Protein AF-A0A7S4IX16-F1 (afdb_monomer_lite)

Sequence (105 aa):
GPFAGSQRVLAFVRPRLVSAAPKTMPKQKLVGYAGAPHLAVGESATLSITAHASDLAVSNDAGHRTVLPGEYTVAFSDGAHEVTIGLRVTGEATVVEASPFKSSK

pLDDT: mean 91.66, std 8.23, range [48.5, 98.19]

InterPro domains:
  IPR013783 Immunoglobulin-like fold [G3DSA:2.60.40.10] (1-94)
  IPR026891 Fibronectin type III-like domain [PF14310] (23-75)
  IPR026891 Fibronectin type III-like domain [SM01217] (7-80)

Radius of gyration: 17.56 Å; chains: 1; bounding box: 54×22×44 Å

Organism: NCBI:txid72548

Foldseek 3Di:
DQAKAKFKKWKKKAADFWPPADPPHDRIFTQDMDMDGTAGVVRDDDTDDDGDQLSQFDQDPQRFTKRTFHKMKIWIDRPPDIDIDIDGGDDHIDGPGHHPDDPDD

Secondary structure (DSSP, 8-state):
--S-EEEEEEEEEEEEEETT--TT--S-EEEEEEEEEEE-TT----------GGGS-EE-TTS-EEEPPEEEEEEEE-SS-EEEEEEEE-SS-EEEE--SS----

Structure (mmCIF, N/CA/C/O backbone):
data_AF-A0A7S4IX16-F1
#
_entry.id   AF-A0A7S4IX16-F1
#
loop_
_atom_site.group_PDB
_atom_site.id
_atom_site.type_symbol
_atom_site.label_atom_id
_atom_site.label_alt_id
_atom_site.label_comp_id
_atom_site.label_asym_id
_atom_site.label_entity_id
_atom_site.label_seq_id
_atom_site.pdbx_PDB_ins_code
_atom_site.Cartn_x
_atom_site.Cartn_y
_atom_site.Cartn_z
_atom_site.occupancy
_atom_site.B_iso_or_equiv
_atom_site.auth_seq_id
_atom_site.auth_comp_id
_atom_site.auth_asym_id
_atom_site.auth_atom_id
_atom_site.pdbx_PDB_model_num
ATOM 1 N N . GLY A 1 1 ? -18.496 -1.261 18.655 1.00 71.62 1 GLY A N 1
ATOM 2 C CA . GLY A 1 1 ? -18.686 -2.318 19.674 1.00 71.62 1 GLY A CA 1
ATOM 3 C C . GLY A 1 1 ? -19.286 -1.719 20.936 1.00 71.62 1 GLY A C 1
ATOM 4 O O . GLY A 1 1 ? -19.526 -0.518 20.933 1.00 71.62 1 GLY A O 1
ATOM 5 N N . PRO A 1 2 ? -19.525 -2.509 21.997 1.00 88.50 2 PRO A N 1
ATOM 6 C CA . PRO A 1 2 ? -20.140 -2.020 23.238 1.00 88.50 2 PRO A CA 1
ATOM 7 C C . PRO A 1 2 ? -19.186 -1.210 24.134 1.00 88.50 2 PRO A C 1
ATOM 9 O O . PRO A 1 2 ? -19.608 -0.711 25.171 1.00 88.50 2 PRO A O 1
ATOM 12 N N . PHE A 1 3 ? -17.914 -1.073 23.750 1.00 91.50 3 PHE A N 1
ATOM 13 C CA . PHE A 1 3 ? -16.899 -0.351 24.513 1.00 91.50 3 PHE A CA 1
ATOM 14 C C . PHE A 1 3 ? -16.273 0.759 23.677 1.00 91.50 3 PHE A C 1
ATOM 16 O O . PHE A 1 3 ? -16.096 0.601 22.465 1.00 91.50 3 PHE A O 1
ATOM 23 N N . ALA A 1 4 ? -15.923 1.856 24.347 1.00 93.00 4 ALA A N 1
ATOM 24 C CA . ALA A 1 4 ? -15.049 2.871 23.784 1.00 93.00 4 ALA A CA 1
ATOM 25 C C . ALA A 1 4 ? -13.625 2.315 23.643 1.00 93.00 4 ALA A C 1
ATOM 27 O O . ALA A 1 4 ? -13.206 1.455 24.422 1.00 93.00 4 ALA A O 1
ATOM 28 N N . GLY A 1 5 ? -12.873 2.805 22.663 1.00 94.00 5 GLY A N 1
ATOM 29 C CA . GLY A 1 5 ? -11.523 2.309 22.423 1.00 94.00 5 GLY A CA 1
ATOM 30 C C . GLY A 1 5 ? -10.761 3.091 21.369 1.00 94.00 5 GLY A C 1
ATOM 31 O O . GLY A 1 5 ? -11.140 4.197 20.992 1.00 94.00 5 GLY A O 1
ATOM 32 N N . SER A 1 6 ? -9.670 2.493 20.905 1.00 94.06 6 SER A N 1
ATOM 33 C CA . SER A 1 6 ? -8.826 3.047 19.853 1.00 94.06 6 SER A CA 1
ATOM 34 C C . SER A 1 6 ? -8.895 2.160 18.617 1.00 94.06 6 SER A C 1
ATOM 36 O O . SER A 1 6 ? -8.889 0.936 18.738 1.00 94.06 6 SER A O 1
ATOM 38 N N . GLN A 1 7 ? -8.881 2.767 17.432 1.00 94.38 7 GLN A N 1
ATOM 39 C CA . GLN A 1 7 ? -8.788 2.046 16.164 1.00 94.38 7 GLN A CA 1
ATOM 40 C C . GLN A 1 7 ? -7.512 2.436 15.425 1.00 94.38 7 GLN A C 1
ATOM 42 O O . GLN A 1 7 ? -7.162 3.614 15.358 1.00 94.38 7 GLN A O 1
ATOM 47 N N . ARG A 1 8 ? -6.832 1.451 14.835 1.00 96.88 8 ARG A N 1
ATOM 48 C CA . ARG A 1 8 ? -5.739 1.662 13.877 1.00 96.88 8 ARG A CA 1
ATOM 49 C C . ARG A 1 8 ? -6.096 1.019 12.547 1.00 96.88 8 ARG A C 1
ATOM 51 O O . ARG A 1 8 ? -6.697 -0.050 12.529 1.00 96.88 8 ARG A O 1
ATOM 58 N N . VAL A 1 9 ? -5.723 1.677 11.459 1.00 97.69 9 VAL A N 1
ATOM 59 C CA . VAL A 1 9 ? -5.919 1.201 10.090 1.00 97.69 9 VAL A CA 1
ATOM 60 C C . VAL A 1 9 ? -4.595 1.307 9.349 1.00 97.69 9 VAL A C 1
ATOM 62 O O . VAL A 1 9 ? -3.936 2.346 9.384 1.00 97.69 9 VAL A O 1
ATOM 65 N N . LEU A 1 10 ? -4.212 0.222 8.686 1.00 98.19 10 LEU A N 1
ATOM 66 C CA . LEU A 1 10 ? -3.037 0.125 7.827 1.00 98.19 10 LEU A CA 1
ATOM 67 C C . LEU A 1 10 ? -3.476 0.191 6.364 1.00 98.19 10 LEU A C 1
ATOM 69 O O . LEU A 1 10 ? -4.444 -0.466 5.988 1.00 98.19 10 LEU A O 1
ATOM 73 N N . ALA A 1 11 ? -2.752 0.942 5.538 1.00 98.00 11 ALA A N 1
ATOM 74 C CA . ALA A 1 11 ? -2.966 0.991 4.097 1.00 98.00 11 ALA A CA 1
ATOM 75 C C . ALA A 1 11 ? -1.852 0.239 3.366 1.00 98.00 11 ALA A C 1
ATOM 77 O O . ALA A 1 11 ? -0.668 0.542 3.535 1.00 98.00 11 ALA A O 1
ATOM 78 N N . PHE A 1 12 ? -2.229 -0.705 2.512 1.00 97.69 12 PHE A N 1
ATOM 79 C CA . PHE A 1 12 ? -1.318 -1.477 1.678 1.00 97.69 12 PHE A CA 1
ATOM 80 C C . PHE A 1 12 ? -1.599 -1.241 0.200 1.00 97.69 12 PHE A C 1
ATOM 82 O O . PHE A 1 12 ? -2.752 -1.180 -0.208 1.00 97.69 12 PHE A O 1
ATOM 89 N N . VAL A 1 13 ? -0.553 -1.207 -0.618 1.00 96.69 13 VAL A N 1
ATOM 90 C CA . VAL A 1 13 ? -0.655 -1.316 -2.076 1.00 96.69 13 VAL A CA 1
ATOM 91 C C . VAL A 1 13 ? -0.281 -2.729 -2.496 1.00 96.69 13 VAL A C 1
ATOM 93 O O . VAL A 1 13 ? 0.732 -3.268 -2.048 1.00 96.69 13 VAL A O 1
ATOM 96 N N . ARG A 1 14 ? -1.081 -3.318 -3.385 1.00 95.69 14 ARG A N 1
ATOM 97 C CA . ARG A 1 14 ? -0.893 -4.665 -3.934 1.00 95.69 14 ARG A CA 1
ATOM 98 C C . ARG A 1 14 ? -0.894 -4.610 -5.459 1.00 95.69 14 ARG A C 1
ATOM 100 O O . ARG A 1 14 ? -1.896 -4.171 -6.022 1.00 95.69 14 ARG A O 1
ATOM 107 N N . PRO A 1 15 ? 0.173 -5.038 -6.146 1.00 94.69 15 PRO A N 1
ATOM 108 C CA . PRO A 1 15 ? 0.133 -5.166 -7.597 1.00 94.69 15 PRO A CA 1
ATOM 109 C C . PRO A 1 15 ? -0.836 -6.281 -8.012 1.00 94.69 15 PRO A C 1
ATOM 111 O O . PRO A 1 15 ? -0.911 -7.323 -7.359 1.00 94.69 15 PRO A O 1
ATOM 114 N N . ARG A 1 16 ? -1.588 -6.062 -9.094 1.00 93.94 16 ARG A N 1
ATOM 115 C CA . ARG A 1 16 ? -2.503 -7.053 -9.684 1.00 93.94 16 ARG A CA 1
ATOM 116 C C . ARG A 1 16 ? -2.045 -7.442 -11.079 1.00 93.94 16 ARG A C 1
ATOM 118 O O . ARG A 1 16 ? -1.695 -8.594 -11.305 1.00 93.94 16 ARG A O 1
ATOM 125 N N . LEU A 1 17 ? -2.014 -6.467 -11.982 1.00 90.88 17 LEU A N 1
ATOM 126 C CA . LEU A 1 17 ? -1.612 -6.631 -13.375 1.00 90.88 17 LEU A CA 1
ATOM 127 C C . LEU A 1 17 ? -0.671 -5.484 -13.726 1.00 90.88 17 LEU A C 1
ATOM 129 O O . LEU A 1 17 ? -1.109 -4.407 -14.122 1.00 90.88 17 LEU A O 1
ATOM 133 N N . VAL A 1 18 ? 0.624 -5.695 -13.509 1.00 88.69 18 VAL A N 1
ATOM 134 C CA . VAL A 1 18 ? 1.652 -4.667 -13.698 1.00 88.69 18 VAL 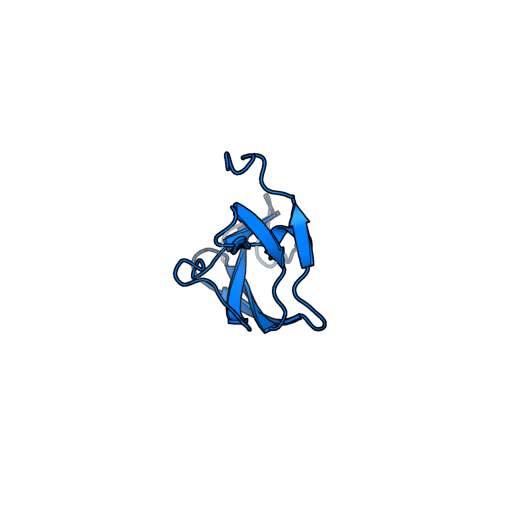A CA 1
ATOM 135 C C . VAL A 1 18 ? 2.567 -5.076 -14.841 1.00 88.69 18 VAL A C 1
ATOM 137 O O . VAL A 1 18 ? 3.129 -6.174 -14.839 1.00 88.69 18 VAL A O 1
ATOM 140 N N . SER A 1 19 ? 2.703 -4.196 -15.831 1.00 81.12 19 SER A N 1
ATOM 141 C CA . SER A 1 19 ? 3.551 -4.442 -16.996 1.00 81.12 19 SER A CA 1
ATOM 142 C C . SER A 1 19 ? 5.018 -4.495 -16.581 1.00 81.12 19 SER A C 1
ATOM 144 O O . SER A 1 19 ? 5.474 -3.658 -15.804 1.00 81.12 19 SER A O 1
ATOM 146 N N . ALA A 1 20 ? 5.759 -5.471 -17.112 1.00 83.19 20 ALA A N 1
ATOM 147 C CA . ALA A 1 20 ? 7.176 -5.676 -16.799 1.00 83.19 20 ALA A CA 1
ATOM 148 C C . ALA A 1 20 ? 7.469 -5.810 -15.286 1.00 83.19 20 ALA A C 1
ATOM 150 O O . ALA A 1 20 ? 8.517 -5.376 -14.808 1.00 83.19 20 ALA A O 1
ATOM 151 N N . ALA A 1 21 ? 6.540 -6.407 -14.526 1.00 82.81 21 ALA A N 1
ATOM 152 C CA . ALA A 1 21 ? 6.739 -6.674 -13.107 1.00 82.81 21 ALA A CA 1
ATOM 153 C C . ALA A 1 21 ? 8.016 -7.513 -12.874 1.00 82.81 21 ALA A C 1
ATOM 155 O O . ALA A 1 21 ? 8.170 -8.572 -13.494 1.00 82.81 21 ALA A O 1
ATOM 156 N N . PRO A 1 22 ? 8.925 -7.085 -11.977 1.00 84.31 22 PRO A N 1
ATOM 157 C CA . PRO A 1 22 ? 10.114 -7.863 -11.654 1.00 84.31 22 PRO A CA 1
ATOM 158 C C . PRO A 1 22 ? 9.722 -9.177 -10.968 1.00 84.31 22 PRO A C 1
ATOM 160 O O . PRO A 1 22 ? 8.728 -9.246 -10.242 1.00 84.31 22 PRO A O 1
ATOM 163 N N . LYS A 1 23 ? 10.538 -10.226 -11.135 1.00 82.25 23 LYS A N 1
ATOM 164 C CA . LYS A 1 23 ? 10.282 -11.550 -10.524 1.00 82.25 23 LYS A CA 1
ATOM 165 C C . LYS A 1 23 ? 10.131 -11.494 -9.000 1.00 82.25 23 LYS A C 1
ATOM 167 O O . LYS A 1 23 ? 9.461 -12.337 -8.415 1.00 82.25 23 LYS A O 1
ATOM 172 N N . THR A 1 24 ? 10.762 -10.514 -8.362 1.00 83.50 24 THR A N 1
ATOM 173 C CA . THR A 1 24 ? 10.789 -10.312 -6.909 1.00 83.50 24 THR A CA 1
ATOM 174 C C . THR A 1 24 ? 9.777 -9.267 -6.430 1.00 83.50 24 THR A C 1
ATOM 176 O O . THR A 1 24 ? 9.904 -8.758 -5.316 1.00 83.50 24 THR A O 1
ATOM 179 N N . MET A 1 25 ? 8.769 -8.923 -7.243 1.00 87.25 25 MET A N 1
ATOM 180 C CA . MET A 1 25 ? 7.785 -7.907 -6.875 1.00 87.25 25 MET A CA 1
ATOM 181 C C . MET A 1 25 ? 7.043 -8.292 -5.579 1.00 87.25 25 MET A C 1
ATOM 183 O O . MET A 1 25 ? 6.517 -9.405 -5.473 1.00 87.25 25 MET A O 1
ATOM 187 N N . PRO A 1 26 ? 6.969 -7.392 -4.580 1.00 90.25 26 PRO A N 1
ATOM 188 C CA . PRO A 1 26 ? 6.284 -7.695 -3.333 1.00 90.25 26 PRO A CA 1
ATOM 189 C C . PRO A 1 26 ? 4.781 -7.876 -3.569 1.00 90.25 26 PRO A C 1
ATOM 191 O O . PRO A 1 26 ? 4.150 -7.089 -4.272 1.00 90.25 26 PRO A O 1
ATOM 194 N N . LYS A 1 27 ? 4.189 -8.883 -2.913 1.00 93.31 27 LYS A N 1
ATOM 195 C CA . LYS A 1 27 ? 2.733 -9.128 -2.946 1.00 93.31 27 LYS A CA 1
ATOM 196 C C . LYS A 1 27 ? 1.930 -7.953 -2.388 1.00 93.31 27 LYS A C 1
ATOM 198 O O . LYS A 1 27 ? 0.808 -7.706 -2.817 1.00 93.31 27 LYS A O 1
ATOM 203 N N . GLN A 1 28 ? 2.496 -7.263 -1.402 1.00 95.56 28 GLN A N 1
ATOM 204 C CA . GLN A 1 28 ? 1.933 -6.052 -0.826 1.00 95.56 28 GLN A CA 1
ATOM 205 C C . GLN A 1 28 ? 3.028 -5.188 -0.208 1.00 95.56 28 GLN A C 1
ATOM 207 O O . GLN A 1 28 ? 4.055 -5.705 0.234 1.00 95.56 28 GLN A O 1
ATOM 212 N N . LYS A 1 29 ? 2.780 -3.884 -0.134 1.00 95.31 29 LYS A N 1
ATOM 213 C CA . LYS A 1 29 ? 3.655 -2.906 0.511 1.00 95.31 29 LYS A CA 1
ATOM 214 C C . LYS A 1 29 ? 2.823 -1.984 1.390 1.00 95.31 29 LYS A C 1
ATOM 216 O O . LYS A 1 29 ? 1.805 -1.477 0.932 1.00 95.31 29 LYS A O 1
ATOM 221 N N . LEU A 1 30 ? 3.245 -1.782 2.636 1.00 96.38 30 LEU A N 1
ATOM 222 C CA . LEU A 1 30 ? 2.635 -0.796 3.527 1.00 96.38 30 LEU A CA 1
ATOM 223 C C . LEU A 1 30 ? 2.959 0.608 3.000 1.00 96.38 30 LEU A C 1
ATOM 225 O O . LEU A 1 30 ? 4.129 0.912 2.774 1.00 96.38 30 LEU A O 1
ATOM 229 N N . VAL A 1 31 ? 1.934 1.433 2.799 1.00 96.19 31 VAL A N 1
ATOM 230 C CA . VAL A 1 31 ? 2.075 2.813 2.300 1.00 96.19 31 VAL A CA 1
ATOM 231 C C . VAL A 1 31 ? 1.682 3.862 3.335 1.00 96.19 31 VAL A C 1
ATOM 233 O O . VAL A 1 31 ? 2.025 5.026 3.191 1.00 96.19 31 VAL A O 1
ATOM 236 N N . GLY A 1 32 ? 1.003 3.460 4.408 1.00 96.50 32 GLY A N 1
ATOM 237 C CA . GLY A 1 32 ? 0.681 4.367 5.500 1.00 96.50 32 GLY A CA 1
ATOM 238 C C . GLY A 1 32 ? -0.175 3.719 6.574 1.00 96.50 32 GLY A C 1
ATOM 239 O O . GLY A 1 32 ? -0.593 2.565 6.460 1.00 96.50 32 GLY A O 1
ATOM 240 N N . TYR A 1 33 ? -0.436 4.480 7.628 1.00 97.00 33 TYR A N 1
ATOM 241 C CA . TYR A 1 33 ? -1.357 4.107 8.689 1.00 97.00 33 TYR A CA 1
ATOM 242 C C . TYR A 1 33 ? -1.998 5.355 9.289 1.00 97.00 33 TYR A C 1
ATOM 244 O O . TYR A 1 33 ? -1.413 6.436 9.286 1.00 97.00 33 TYR A O 1
ATOM 252 N N . ALA A 1 34 ? -3.196 5.189 9.829 1.00 97.50 34 ALA A N 1
ATOM 253 C CA . ALA A 1 34 ? -3.897 6.212 10.587 1.00 97.50 34 ALA A CA 1
ATOM 254 C C . ALA A 1 34 ? -4.644 5.557 11.749 1.00 97.50 34 ALA A C 1
ATOM 256 O O . ALA A 1 34 ? -4.836 4.339 11.782 1.00 97.50 34 ALA A O 1
ATOM 257 N N . GLY A 1 35 ? -5.067 6.352 12.723 1.00 96.44 35 GLY A N 1
ATOM 258 C CA . GLY A 1 35 ? -5.855 5.835 13.827 1.00 96.44 35 GLY A CA 1
ATOM 259 C C . GLY A 1 35 ? -6.659 6.907 14.532 1.00 96.44 35 GLY A C 1
ATOM 260 O O . GLY A 1 35 ? -6.339 8.090 14.460 1.00 96.44 35 GLY A O 1
ATOM 261 N N . ALA A 1 36 ? -7.691 6.455 15.230 1.00 96.44 36 ALA A N 1
ATOM 262 C CA . ALA A 1 36 ? -8.507 7.260 16.120 1.00 96.44 36 ALA A CA 1
ATOM 263 C C . ALA A 1 36 ? -8.243 6.767 17.553 1.00 96.44 36 ALA A C 1
ATOM 265 O O . ALA A 1 36 ? -8.623 5.638 17.878 1.00 96.44 36 ALA A O 1
ATOM 266 N N . PRO A 1 37 ? -7.534 7.541 18.396 1.00 93.31 37 PRO A N 1
ATOM 267 C CA . PRO A 1 37 ? -7.140 7.093 19.733 1.00 93.31 37 PRO A CA 1
ATOM 268 C C . PRO A 1 37 ? -8.327 6.983 20.696 1.00 93.31 37 PRO A C 1
ATOM 270 O O . PRO A 1 37 ? -8.275 6.179 21.626 1.00 93.31 37 PRO A O 1
ATOM 273 N N . HIS A 1 38 ? -9.393 7.745 20.453 1.00 93.25 38 HIS A N 1
ATOM 274 C CA . HIS A 1 38 ? -10.601 7.759 21.263 1.00 93.25 38 HIS A CA 1
ATOM 275 C C . HIS A 1 38 ? -11.815 7.713 20.339 1.00 93.25 38 HIS A C 1
ATOM 277 O O . HIS A 1 38 ? -12.072 8.662 19.609 1.00 93.25 38 HIS A O 1
ATOM 283 N N . LEU A 1 39 ? -12.513 6.584 20.356 1.00 95.00 39 LEU A N 1
ATOM 284 C CA . LEU A 1 39 ? -13.797 6.365 19.707 1.00 95.00 39 LEU A CA 1
ATOM 285 C C . LEU A 1 39 ? -14.783 5.925 20.781 1.00 95.00 39 LEU A C 1
ATOM 287 O O . LEU A 1 39 ? -14.615 4.857 21.378 1.00 95.00 39 LEU A O 1
ATOM 291 N N . ALA A 1 40 ? -15.792 6.746 21.042 1.00 95.81 40 ALA A N 1
ATOM 292 C CA . ALA A 1 40 ? -16.909 6.390 21.898 1.00 95.81 40 ALA A CA 1
ATOM 293 C C . ALA A 1 40 ? -17.820 5.348 21.226 1.00 95.81 40 ALA A C 1
ATOM 295 O O . ALA A 1 40 ? -17.753 5.074 20.024 1.00 95.81 40 ALA A O 1
ATOM 296 N N . VAL A 1 41 ? -18.705 4.741 22.018 1.00 95.00 41 VAL A N 1
ATOM 297 C CA . VAL A 1 41 ? -19.684 3.777 21.505 1.00 95.00 41 VAL A CA 1
ATOM 298 C C . VAL A 1 41 ? -20.634 4.479 20.533 1.00 95.00 41 VAL A C 1
ATOM 300 O O . VAL A 1 41 ? -21.316 5.428 20.904 1.00 95.00 41 VAL A O 1
ATOM 303 N N . GLY A 1 42 ? -20.679 3.994 19.291 1.00 94.56 42 GLY A N 1
ATOM 304 C CA . GLY A 1 42 ? -21.499 4.571 18.221 1.00 94.56 42 GLY A CA 1
ATOM 305 C C . GLY A 1 42 ? -20.863 5.769 17.510 1.00 94.56 42 GLY A C 1
ATOM 306 O O . GLY A 1 42 ? -21.425 6.250 16.528 1.00 94.56 42 GLY A O 1
ATOM 307 N N . GLU A 1 43 ? -19.693 6.230 17.955 1.00 95.19 43 GLU A N 1
ATOM 308 C CA . GLU A 1 43 ? -18.956 7.294 17.280 1.00 95.19 43 GLU A CA 1
ATOM 309 C C . GLU A 1 43 ? -18.341 6.794 15.967 1.00 95.19 43 GLU A C 1
ATOM 311 O O . GLU A 1 43 ? -17.961 5.629 15.828 1.00 95.19 43 GLU A O 1
ATOM 316 N N . SER A 1 44 ? -18.238 7.696 14.994 1.00 94.06 44 SER A N 1
ATOM 317 C CA . SER A 1 44 ? -17.542 7.466 13.732 1.00 94.06 44 SER A CA 1
ATOM 318 C C . SER A 1 44 ? -16.436 8.498 13.564 1.00 94.06 44 SER A C 1
ATOM 320 O O . SER A 1 44 ? -16.639 9.678 13.836 1.00 94.06 44 SER A O 1
ATOM 322 N N . ALA A 1 45 ? -15.285 8.060 13.062 1.00 94.50 45 ALA A N 1
ATOM 323 C CA . ALA A 1 45 ? -14.169 8.931 12.718 1.00 94.50 45 ALA A CA 1
ATOM 324 C C . ALA A 1 45 ? -13.801 8.754 11.244 1.00 94.50 45 ALA A C 1
ATOM 326 O O . ALA A 1 45 ? -13.870 7.651 10.702 1.00 94.50 45 ALA A O 1
ATOM 327 N N . THR A 1 46 ? -13.376 9.842 10.604 1.00 95.75 46 THR A N 1
ATOM 328 C CA . THR A 1 46 ? -12.784 9.793 9.262 1.00 95.75 46 THR A CA 1
ATOM 329 C C . THR A 1 46 ? -11.271 9.741 9.393 1.00 95.75 46 THR A C 1
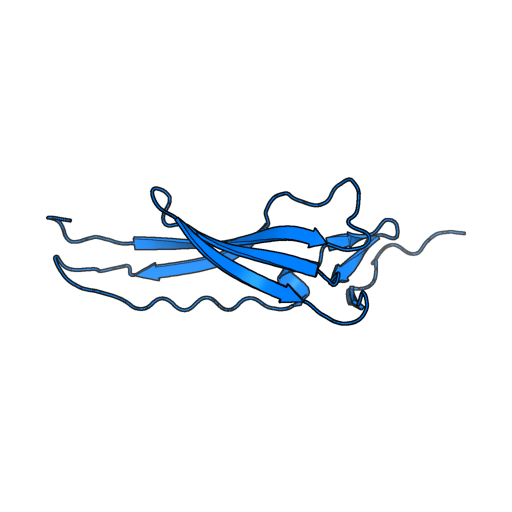ATOM 331 O O . THR A 1 46 ? -10.676 10.577 10.071 1.00 95.75 46 THR A O 1
ATOM 334 N N . LEU A 1 47 ? -10.649 8.766 8.735 1.00 95.56 47 LEU A N 1
ATOM 335 C CA . LEU A 1 47 ? -9.198 8.636 8.666 1.00 95.56 47 LEU A CA 1
ATOM 336 C C . LEU A 1 47 ? -8.729 8.958 7.249 1.00 95.56 47 LEU A C 1
ATOM 338 O O . LEU A 1 47 ? -9.272 8.429 6.281 1.00 95.56 47 LEU A O 1
ATOM 342 N N . SER A 1 48 ? -7.691 9.782 7.145 1.00 95.38 48 SER A N 1
ATOM 343 C CA . SER A 1 48 ? -7.052 10.129 5.875 1.00 95.38 48 SER A CA 1
ATOM 344 C C . SER A 1 48 ? -5.648 9.544 5.837 1.00 95.38 48 SER A C 1
ATOM 346 O O . SER A 1 48 ? -4.853 9.771 6.747 1.00 95.38 48 SER A O 1
ATOM 348 N N . ILE A 1 49 ? -5.340 8.797 4.777 1.00 95.19 49 ILE A N 1
ATOM 349 C CA . ILE A 1 49 ? -4.004 8.261 4.512 1.00 95.19 49 ILE A CA 1
ATOM 350 C C . ILE A 1 49 ? -3.591 8.729 3.120 1.00 95.19 49 ILE A C 1
ATOM 352 O O . ILE A 1 49 ? -4.299 8.483 2.144 1.00 95.19 49 ILE A O 1
ATOM 356 N N . THR A 1 50 ? -2.443 9.392 3.036 1.00 93.50 50 THR A N 1
ATOM 357 C CA . THR A 1 50 ? -1.863 9.855 1.773 1.00 93.50 50 THR A CA 1
ATOM 358 C C . THR A 1 50 ? -0.835 8.840 1.295 1.00 93.50 50 THR A C 1
ATOM 360 O O . THR A 1 50 ? 0.079 8.505 2.040 1.00 93.50 50 THR A O 1
ATOM 363 N N . ALA A 1 51 ? -0.977 8.372 0.055 1.00 89.81 51 ALA A N 1
ATOM 364 C CA . ALA A 1 51 ? 0.028 7.559 -0.623 1.00 89.81 51 ALA A CA 1
ATOM 365 C C . ALA A 1 51 ? 0.679 8.383 -1.740 1.00 89.81 51 ALA A C 1
ATOM 367 O O . ALA A 1 51 ? -0.013 8.983 -2.566 1.00 89.81 51 ALA A O 1
ATOM 368 N N . HIS A 1 52 ? 2.006 8.404 -1.776 1.00 90.69 52 HIS A N 1
ATOM 369 C CA . HIS A 1 52 ? 2.786 9.059 -2.815 1.00 90.69 52 HIS A CA 1
ATOM 370 C C . HIS A 1 52 ? 3.091 8.086 -3.958 1.00 90.69 52 HIS A C 1
ATOM 372 O O . HIS A 1 52 ? 3.170 6.874 -3.774 1.00 90.69 52 HIS A O 1
ATOM 378 N N . ALA A 1 53 ? 3.333 8.606 -5.164 1.00 86.56 53 ALA A N 1
ATOM 379 C CA . ALA A 1 53 ? 3.714 7.765 -6.304 1.00 86.56 53 ALA A CA 1
ATOM 380 C C . ALA A 1 53 ? 4.983 6.933 -6.020 1.00 86.56 53 ALA A C 1
ATOM 382 O O . ALA A 1 53 ? 5.079 5.778 -6.431 1.00 86.56 53 ALA A O 1
ATOM 383 N N . SER A 1 54 ? 5.929 7.475 -5.246 1.00 91.12 54 SER A N 1
ATOM 384 C CA . SER A 1 54 ? 7.133 6.769 -4.785 1.00 91.12 54 SER A CA 1
ATOM 385 C C . SER A 1 54 ? 6.832 5.555 -3.894 1.00 91.12 54 SER A C 1
ATOM 387 O O . SER A 1 54 ? 7.659 4.640 -3.798 1.00 91.12 54 SER A O 1
ATOM 389 N N . ASP A 1 55 ? 5.648 5.484 -3.286 1.00 91.50 55 ASP A N 1
ATOM 390 C CA . ASP A 1 55 ? 5.213 4.323 -2.513 1.00 91.50 55 ASP A CA 1
ATOM 391 C C . ASP A 1 55 ? 4.862 3.145 -3.422 1.00 91.50 55 ASP A C 1
ATOM 393 O O . ASP A 1 55 ? 5.062 1.997 -3.027 1.00 91.50 55 ASP A O 1
ATOM 397 N N . LEU A 1 56 ? 4.480 3.403 -4.675 1.00 92.06 56 LEU A N 1
ATOM 398 C CA . LEU A 1 56 ? 4.263 2.377 -5.702 1.00 92.06 56 LEU A CA 1
ATOM 399 C C . LEU A 1 56 ? 5.574 1.854 -6.303 1.00 92.06 56 LEU A C 1
ATOM 401 O O . LEU A 1 56 ? 5.580 0.815 -6.964 1.00 92.06 56 LEU A O 1
ATOM 405 N N . ALA A 1 57 ? 6.683 2.568 -6.091 1.00 93.19 57 ALA A N 1
ATOM 406 C CA . ALA A 1 57 ? 7.939 2.253 -6.745 1.00 93.19 57 ALA A CA 1
ATOM 407 C C . ALA A 1 57 ? 8.567 0.961 -6.209 1.00 93.19 57 ALA A C 1
ATOM 409 O O . ALA A 1 57 ? 8.715 0.780 -4.989 1.00 93.19 57 ALA A O 1
ATOM 410 N N . VAL A 1 58 ? 9.000 0.120 -7.146 1.00 92.38 58 VAL A N 1
ATOM 411 C CA . VAL A 1 58 ? 9.714 -1.142 -6.929 1.00 92.38 58 VAL A CA 1
ATOM 412 C C . VAL A 1 58 ? 11.125 -1.057 -7.499 1.00 92.38 58 VAL A C 1
ATOM 414 O O . VAL A 1 58 ? 11.379 -0.288 -8.426 1.00 92.38 58 VAL A O 1
ATOM 417 N N . SER A 1 59 ? 12.051 -1.828 -6.938 1.00 91.44 59 SER A N 1
ATOM 418 C CA . SER A 1 59 ? 13.412 -1.903 -7.468 1.00 91.44 59 SER A CA 1
ATOM 419 C C . SER A 1 59 ? 13.436 -2.726 -8.755 1.00 91.44 59 SER A C 1
ATOM 421 O O . SER A 1 59 ? 12.860 -3.814 -8.797 1.00 91.44 59 SER A O 1
ATOM 423 N N . ASN A 1 60 ? 14.092 -2.211 -9.793 1.00 89.19 60 ASN A N 1
ATOM 424 C CA . ASN A 1 60 ? 14.385 -2.967 -11.011 1.00 89.19 60 ASN A CA 1
ATOM 425 C C . ASN A 1 60 ? 15.753 -3.672 -10.922 1.00 89.19 60 ASN A C 1
ATOM 427 O O . ASN A 1 60 ? 16.473 -3.520 -9.934 1.00 89.19 60 ASN A O 1
ATOM 431 N N . ASP A 1 61 ? 16.124 -4.414 -11.967 1.00 87.06 61 ASP A N 1
ATOM 432 C CA . ASP A 1 61 ? 17.366 -5.206 -12.004 1.00 87.06 61 ASP A CA 1
ATOM 433 C C . ASP A 1 61 ? 18.646 -4.352 -11.928 1.00 87.06 61 ASP A C 1
ATOM 435 O O . ASP A 1 61 ? 19.686 -4.827 -11.481 1.00 87.06 61 ASP A O 1
ATOM 439 N N . ALA A 1 62 ? 18.571 -3.075 -12.312 1.00 88.75 62 ALA A N 1
ATOM 440 C CA . ALA A 1 62 ? 19.668 -2.114 -12.181 1.00 88.75 62 ALA A CA 1
ATOM 441 C C . ALA A 1 62 ? 19.683 -1.395 -10.813 1.00 88.75 62 ALA A C 1
ATOM 443 O O . ALA A 1 62 ? 20.521 -0.526 -10.565 1.00 88.75 62 ALA A O 1
ATOM 444 N N . GLY A 1 63 ? 18.759 -1.738 -9.910 1.00 89.19 63 GLY A N 1
ATOM 445 C CA . GLY A 1 63 ? 18.642 -1.148 -8.577 1.00 89.19 63 GLY A CA 1
ATOM 446 C C . GLY A 1 63 ? 17.945 0.215 -8.537 1.00 89.19 63 GLY A C 1
ATOM 447 O O . GLY A 1 63 ? 17.916 0.843 -7.482 1.00 89.19 63 GLY A O 1
ATOM 448 N N . HIS A 1 64 ? 17.368 0.689 -9.646 1.00 91.75 64 HIS A N 1
ATOM 449 C CA . HIS A 1 64 ? 16.564 1.915 -9.654 1.00 91.75 64 HIS A CA 1
ATOM 450 C C . HIS A 1 64 ? 15.193 1.665 -9.036 1.00 91.75 64 HIS A C 1
ATOM 452 O O . HIS A 1 64 ? 14.580 0.622 -9.282 1.00 91.75 64 HIS A O 1
ATOM 458 N N . ARG A 1 65 ? 14.646 2.659 -8.331 1.00 92.75 65 ARG A N 1
ATOM 459 C CA . ARG A 1 65 ? 13.241 2.623 -7.920 1.00 92.75 65 ARG A CA 1
ATOM 460 C C . ARG A 1 65 ? 12.372 3.159 -9.043 1.00 92.75 65 ARG A C 1
ATOM 462 O O . ARG A 1 65 ? 12.490 4.317 -9.437 1.00 92.75 65 ARG A O 1
ATOM 469 N N . THR A 1 66 ? 11.488 2.306 -9.537 1.00 93.94 66 THR A N 1
ATOM 470 C CA . THR A 1 66 ? 10.664 2.563 -10.716 1.00 93.94 66 THR A CA 1
ATOM 471 C C . THR A 1 66 ? 9.192 2.375 -10.375 1.00 93.94 66 THR A C 1
ATOM 473 O O . THR A 1 66 ? 8.818 1.374 -9.763 1.00 93.94 66 THR A O 1
ATOM 476 N N . VAL A 1 67 ? 8.351 3.326 -10.772 1.00 94.31 67 VAL A N 1
ATOM 477 C CA . VAL A 1 67 ? 6.893 3.172 -10.783 1.00 94.31 67 VAL A CA 1
ATOM 478 C C . VAL A 1 67 ? 6.500 2.554 -12.114 1.00 94.31 67 VAL A C 1
ATOM 480 O O . VAL A 1 67 ? 6.880 3.058 -13.169 1.00 94.31 67 VAL A O 1
ATOM 483 N N . LEU A 1 68 ? 5.757 1.455 -12.059 1.00 95.06 68 LEU A N 1
ATOM 484 C CA . LEU A 1 68 ? 5.323 0.720 -13.239 1.00 95.06 68 LEU A CA 1
ATOM 485 C C . LEU A 1 68 ? 3.849 1.038 -13.539 1.00 95.06 68 LEU A C 1
ATOM 487 O O . LEU A 1 68 ? 3.046 1.146 -12.610 1.00 95.06 68 LEU A O 1
ATOM 491 N N . PRO A 1 69 ? 3.461 1.183 -14.814 1.00 95.44 69 PRO A N 1
ATOM 492 C CA . PRO A 1 69 ? 2.056 1.272 -15.181 1.00 95.44 69 PRO A CA 1
ATOM 493 C C . PRO A 1 69 ? 1.364 -0.081 -14.974 1.00 95.44 69 PRO A C 1
ATOM 495 O O . PRO A 1 69 ? 1.953 -1.149 -15.180 1.00 95.44 69 PRO A O 1
ATOM 498 N N . GLY A 1 70 ? 0.093 -0.043 -14.583 1.00 95.44 70 GLY A N 1
ATOM 499 C CA . GLY A 1 70 ? -0.687 -1.247 -14.333 1.00 95.44 70 GLY A CA 1
ATOM 500 C C . GLY A 1 70 ? -1.826 -1.064 -13.344 1.00 95.44 70 GLY A C 1
ATOM 501 O O . GLY A 1 70 ? -2.184 0.045 -12.945 1.00 95.44 70 GLY A O 1
ATOM 502 N N . GLU A 1 71 ? -2.400 -2.192 -12.955 1.00 96.38 71 GLU A N 1
ATOM 503 C CA . GLU A 1 71 ? -3.466 -2.275 -11.971 1.00 96.38 71 GLU A CA 1
ATOM 504 C C . GLU A 1 71 ? -2.916 -2.648 -10.601 1.00 96.38 71 GLU A C 1
ATOM 506 O O . GLU A 1 71 ? -2.173 -3.621 -10.429 1.00 96.38 71 GLU A O 1
ATOM 511 N N . TYR A 1 72 ? -3.355 -1.880 -9.617 1.00 96.38 72 TYR A N 1
ATOM 512 C CA . TYR A 1 72 ? -3.046 -2.029 -8.214 1.00 96.38 72 TYR A CA 1
ATOM 513 C C . TYR A 1 72 ? -4.346 -2.097 -7.413 1.00 96.38 72 TYR A C 1
ATOM 515 O O . TYR A 1 72 ? -5.400 -1.612 -7.825 1.00 96.38 72 TYR A O 1
ATOM 523 N N . THR A 1 73 ? -4.268 -2.684 -6.230 1.00 97.25 73 THR A N 1
ATOM 524 C CA . THR A 1 73 ? -5.307 -2.599 -5.210 1.00 97.25 73 THR A CA 1
ATOM 525 C C . THR A 1 73 ? -4.735 -1.859 -4.012 1.00 97.25 73 THR A C 1
ATOM 527 O O . THR A 1 73 ? -3.666 -2.229 -3.527 1.00 97.25 73 THR A O 1
ATOM 530 N N . VAL A 1 74 ? -5.442 -0.842 -3.525 1.00 97.25 74 VAL A N 1
ATOM 531 C CA . VAL A 1 74 ? -5.178 -0.265 -2.203 1.00 97.25 74 VAL A CA 1
ATOM 532 C C . VAL A 1 74 ? -6.101 -0.956 -1.209 1.00 97.25 74 VAL A C 1
ATOM 534 O O . VAL A 1 74 ? -7.307 -1.023 -1.434 1.00 97.25 74 VAL A O 1
ATOM 537 N N . ALA A 1 75 ? -5.536 -1.504 -0.141 1.00 97.75 75 ALA A N 1
ATOM 538 C CA . ALA A 1 75 ? -6.247 -2.226 0.901 1.00 97.75 75 ALA A CA 1
ATOM 539 C C . ALA A 1 75 ? -6.086 -1.504 2.240 1.00 97.75 75 ALA A C 1
ATOM 54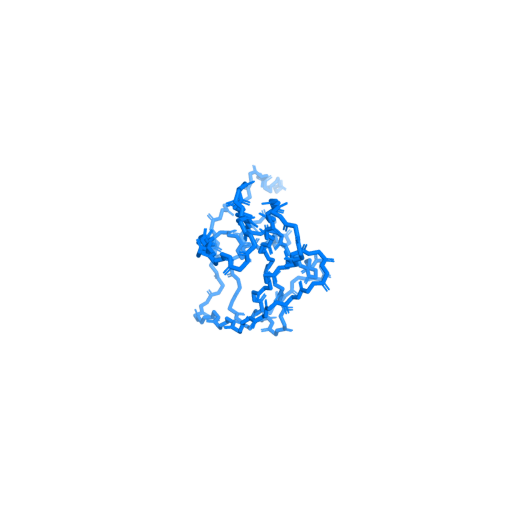1 O O . ALA A 1 75 ? -4.963 -1.290 2.691 1.00 97.75 75 ALA A O 1
ATOM 542 N N . PHE A 1 76 ? -7.201 -1.155 2.871 1.00 97.88 76 PHE A N 1
ATOM 543 C CA . PHE A 1 76 ? -7.269 -0.576 4.207 1.00 97.88 76 PHE A CA 1
ATOM 544 C C . PHE A 1 76 ? -7.702 -1.663 5.179 1.00 97.88 76 PHE A C 1
ATOM 546 O O . PHE A 1 76 ? -8.823 -2.158 5.077 1.00 97.88 76 PHE A O 1
ATOM 553 N N . SER A 1 77 ? -6.822 -2.048 6.100 1.00 97.88 77 SER A N 1
ATOM 554 C CA . SER A 1 77 ? -7.086 -3.122 7.056 1.00 97.88 77 SER A CA 1
ATOM 555 C C . SER A 1 77 ? -7.006 -2.629 8.491 1.00 97.88 77 SER A C 1
ATOM 557 O O . SER A 1 77 ? -6.071 -1.919 8.864 1.00 97.88 77 SER A O 1
ATOM 559 N N . ASP A 1 78 ? -7.976 -3.045 9.299 1.00 95.88 78 ASP A N 1
ATOM 560 C CA . ASP A 1 78 ? -8.014 -2.818 10.745 1.00 95.88 78 ASP A CA 1
ATOM 561 C C . ASP A 1 78 ? -7.461 -4.018 11.552 1.00 95.88 78 ASP A C 1
ATOM 563 O O . ASP A 1 78 ? -7.458 -3.998 12.783 1.00 95.88 78 ASP A O 1
ATOM 567 N N . GLY A 1 79 ? -6.982 -5.058 10.853 1.00 94.62 79 GLY A N 1
ATOM 568 C CA . GLY A 1 79 ? -6.510 -6.331 11.404 1.00 94.62 79 GLY A CA 1
ATOM 569 C C . GLY A 1 79 ? -7.545 -7.465 11.387 1.00 94.62 79 GLY A C 1
ATOM 570 O O . GLY A 1 79 ? -7.147 -8.628 11.371 1.00 94.62 79 GLY A O 1
ATOM 571 N N . ALA A 1 80 ? -8.842 -7.156 11.342 1.00 94.88 80 ALA A N 1
ATOM 572 C CA . ALA A 1 80 ? -9.936 -8.133 11.287 1.00 94.88 80 ALA A CA 1
ATOM 573 C C . ALA A 1 80 ? -10.740 -8.047 9.979 1.00 94.88 80 ALA A C 1
ATOM 575 O O . ALA A 1 80 ? -11.198 -9.056 9.446 1.00 94.88 80 ALA A O 1
ATOM 576 N N . HIS A 1 81 ? -10.873 -6.840 9.449 1.00 96.06 81 HIS A N 1
ATOM 577 C CA . HIS A 1 81 ? -11.601 -6.489 8.247 1.00 96.06 81 HIS A CA 1
ATOM 578 C C . HIS A 1 81 ? -10.683 -5.762 7.274 1.00 96.06 81 HIS A C 1
ATOM 580 O O . HIS A 1 81 ? -9.624 -5.222 7.622 1.00 96.06 81 HIS A O 1
ATOM 586 N N . GLU A 1 82 ? -11.117 -5.745 6.022 1.00 97.19 82 GLU A N 1
ATOM 587 C CA . GLU A 1 82 ? -10.412 -5.063 4.958 1.00 97.19 82 GLU A CA 1
ATOM 588 C C . GLU A 1 82 ? -11.395 -4.430 3.979 1.00 97.19 82 GLU A C 1
ATOM 590 O O . GLU A 1 82 ? -12.367 -5.055 3.554 1.00 97.19 82 GLU A O 1
ATOM 595 N N . VAL A 1 83 ? -11.106 -3.189 3.596 1.00 97.06 83 VAL A N 1
ATOM 596 C CA . VAL A 1 83 ? -11.772 -2.489 2.498 1.00 97.06 83 VAL A CA 1
ATOM 597 C C . VAL A 1 83 ? -10.752 -2.272 1.394 1.00 97.06 83 VAL A C 1
ATOM 599 O O . VAL A 1 83 ? -9.631 -1.838 1.656 1.00 97.06 83 VAL A O 1
ATOM 602 N N . THR A 1 84 ? -11.127 -2.567 0.151 1.00 97.62 84 THR A N 1
ATOM 603 C CA . THR A 1 84 ? -10.222 -2.440 -0.995 1.00 97.62 84 THR A CA 1
ATOM 604 C C . THR A 1 84 ? -10.765 -1.488 -2.047 1.00 97.62 84 THR A C 1
ATOM 606 O O . THR A 1 84 ? -11.972 -1.403 -2.264 1.00 97.62 84 THR A O 1
ATOM 609 N N . ILE A 1 85 ? -9.856 -0.783 -2.717 1.00 96.75 85 ILE A N 1
ATOM 610 C CA . ILE A 1 85 ? -10.146 0.051 -3.885 1.00 96.75 85 ILE A CA 1
ATOM 611 C C . ILE A 1 85 ? -9.170 -0.280 -5.017 1.00 96.75 85 ILE A C 1
ATOM 613 O O . ILE A 1 85 ? -7.999 -0.592 -4.782 1.00 96.75 85 ILE A O 1
ATOM 617 N N . GLY A 1 86 ? -9.653 -0.227 -6.257 1.00 96.44 86 GLY A N 1
ATOM 618 C CA . GLY A 1 86 ? -8.819 -0.381 -7.448 1.00 96.44 86 GLY A CA 1
ATOM 619 C C . GLY A 1 86 ? -8.101 0.921 -7.800 1.00 96.44 86 GLY A C 1
ATOM 620 O O . GLY A 1 86 ? -8.702 1.991 -7.763 1.00 96.44 86 GLY A O 1
ATOM 621 N N . LEU A 1 87 ? -6.826 0.822 -8.173 1.00 94.62 87 LEU A N 1
ATOM 622 C CA . LEU A 1 87 ? -6.007 1.931 -8.655 1.00 94.62 87 LEU A CA 1
ATOM 623 C C . LEU A 1 87 ? -5.376 1.541 -9.993 1.00 94.62 87 LEU A C 1
ATOM 625 O O . LEU A 1 87 ? -4.656 0.549 -10.074 1.00 94.62 87 LEU A O 1
ATOM 629 N N . ARG A 1 88 ? -5.609 2.339 -11.037 1.00 95.94 88 ARG A N 1
ATOM 630 C CA . ARG A 1 88 ?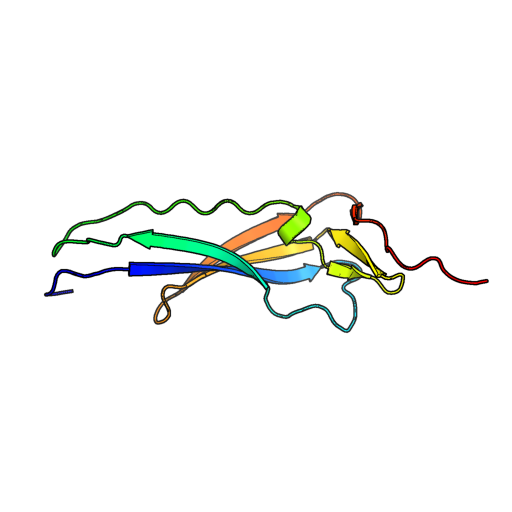 -4.962 2.165 -12.341 1.00 95.94 88 ARG A CA 1
ATOM 631 C C . ARG A 1 88 ? -3.912 3.249 -12.547 1.00 95.94 88 ARG A C 1
ATOM 633 O O . ARG A 1 88 ? -4.243 4.430 -12.559 1.00 95.94 88 ARG A O 1
ATOM 640 N N . VAL A 1 89 ? -2.665 2.835 -12.740 1.00 94.12 89 VAL A N 1
ATOM 641 C CA . VAL A 1 89 ? -1.542 3.706 -13.102 1.00 94.12 89 VAL A CA 1
ATOM 642 C C . VAL A 1 89 ? -1.317 3.593 -14.606 1.00 94.12 89 VAL A C 1
ATOM 644 O O . VAL A 1 89 ? -1.174 2.491 -15.135 1.00 94.12 89 VAL A O 1
ATOM 647 N N . THR A 1 90 ? -1.299 4.724 -15.303 1.00 94.31 90 THR A N 1
ATOM 648 C CA . THR A 1 90 ? -1.166 4.797 -16.766 1.00 94.31 90 THR A CA 1
ATOM 649 C C . THR A 1 90 ? 0.096 5.552 -17.174 1.00 94.31 90 THR A C 1
ATOM 651 O O . THR A 1 90 ? 0.610 6.349 -16.394 1.00 94.31 90 THR A O 1
ATOM 654 N N . GLY A 1 91 ? 0.550 5.350 -18.413 1.00 93.38 91 GLY A N 1
ATOM 655 C CA . GLY A 1 91 ? 1.762 5.969 -18.956 1.00 93.38 91 GLY A CA 1
ATOM 656 C C . GLY A 1 91 ? 2.919 4.978 -19.046 1.00 93.38 91 GLY A C 1
ATOM 657 O O . GLY A 1 91 ? 2.698 3.771 -19.144 1.00 93.38 91 GLY A O 1
ATOM 658 N N . GLU A 1 92 ? 4.143 5.497 -19.023 1.00 93.06 92 GLU A N 1
ATOM 659 C CA . GLU A 1 92 ? 5.370 4.702 -19.097 1.00 93.06 92 GLU A CA 1
ATOM 660 C C . GLU A 1 92 ? 5.982 4.455 -17.715 1.00 93.06 92 GLU A C 1
ATOM 662 O O . GLU A 1 92 ? 5.728 5.176 -16.744 1.00 93.06 92 GLU A O 1
ATOM 667 N N . ALA A 1 93 ? 6.817 3.418 -17.628 1.00 93.56 93 ALA A N 1
ATOM 668 C CA . ALA A 1 93 ? 7.576 3.141 -16.420 1.00 93.56 93 ALA A CA 1
ATOM 669 C C . ALA A 1 93 ? 8.515 4.316 -16.111 1.00 93.56 93 ALA A C 1
ATOM 671 O O . ALA A 1 93 ? 9.321 4.711 -16.948 1.00 93.56 93 ALA A O 1
ATOM 672 N N . THR A 1 94 ? 8.415 4.865 -14.900 1.00 94.69 94 THR A N 1
ATOM 673 C CA . THR A 1 94 ? 9.147 6.076 -14.506 1.00 94.69 94 THR A CA 1
ATOM 674 C C . THR A 1 94 ? 10.099 5.782 -13.358 1.00 94.69 94 THR A C 1
ATOM 676 O O . THR A 1 94 ? 9.679 5.299 -12.305 1.00 94.69 94 THR A O 1
ATOM 679 N N . VAL A 1 95 ? 11.382 6.107 -13.533 1.00 94.25 95 VAL A N 1
ATOM 680 C CA 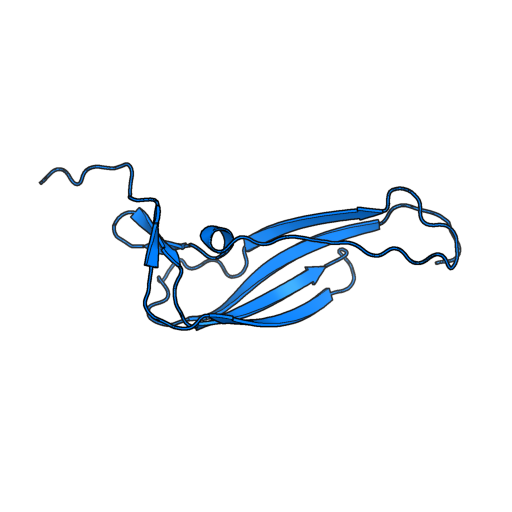. VAL A 1 95 ? 12.367 6.071 -12.444 1.00 94.25 95 VAL A CA 1
ATOM 681 C C . VAL A 1 95 ? 12.111 7.252 -11.511 1.00 94.25 95 VAL A C 1
ATOM 683 O O . VAL A 1 95 ? 12.212 8.403 -11.923 1.00 94.25 95 VAL A O 1
ATOM 686 N N . VAL A 1 96 ? 11.790 6.961 -10.253 1.00 94.75 96 VAL A N 1
ATOM 687 C CA . VAL A 1 96 ? 11.591 7.975 -9.203 1.00 94.75 96 VAL A CA 1
ATOM 688 C C . VAL A 1 96 ? 12.823 8.145 -8.318 1.00 94.75 96 VAL A C 1
ATOM 690 O O . VAL A 1 96 ? 12.954 9.161 -7.645 1.00 94.75 96 VAL A O 1
ATOM 693 N N . GLU A 1 97 ? 13.730 7.165 -8.321 1.00 92.88 97 GLU A N 1
ATOM 694 C CA . GLU A 1 97 ? 14.997 7.226 -7.592 1.00 92.88 97 GLU A CA 1
ATOM 695 C C . GLU A 1 97 ? 16.070 6.424 -8.340 1.00 92.88 97 GLU A C 1
ATOM 697 O O . GLU A 1 97 ? 15.864 5.256 -8.693 1.00 92.88 97 GLU A O 1
ATOM 702 N N . ALA A 1 98 ? 17.216 7.054 -8.606 1.00 91.25 98 ALA A N 1
ATOM 703 C CA . ALA A 1 98 ? 18.337 6.395 -9.263 1.00 91.25 98 ALA A CA 1
ATOM 704 C C . ALA A 1 98 ? 19.059 5.430 -8.305 1.00 91.25 98 ALA A C 1
ATOM 706 O O . ALA A 1 98 ? 19.083 5.649 -7.097 1.00 91.25 98 ALA A O 1
ATOM 707 N N . SER A 1 99 ? 19.677 4.376 -8.849 1.00 88.75 99 SER A N 1
ATOM 708 C CA . SER A 1 99 ? 20.472 3.444 -8.052 1.00 88.75 99 SER A CA 1
ATOM 709 C C . SER A 1 99 ? 21.685 4.178 -7.469 1.00 88.75 99 SER A C 1
ATOM 711 O O . SER A 1 99 ? 22.402 4.842 -8.227 1.00 88.75 99 SER A O 1
ATOM 713 N N . PRO A 1 100 ? 21.956 4.063 -6.157 1.00 82.50 100 PRO A N 1
ATOM 714 C CA . PRO A 1 100 ? 23.153 4.645 -5.556 1.00 82.50 100 PRO A CA 1
ATOM 715 C C . PRO A 1 100 ? 24.422 3.868 -5.937 1.00 82.50 100 PRO A C 1
ATOM 717 O O . PRO A 1 100 ? 25.534 4.378 -5.792 1.00 82.50 100 PRO A O 1
ATOM 720 N N . PHE A 1 101 ? 24.279 2.637 -6.436 1.00 77.69 101 PHE A N 1
ATOM 72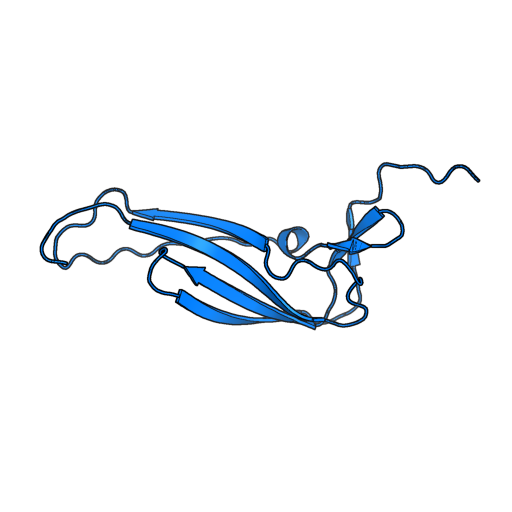1 C CA . PHE A 1 101 ? 25.400 1.803 -6.839 1.00 77.69 101 PHE A CA 1
ATOM 722 C C . PHE A 1 101 ? 25.796 2.141 -8.276 1.00 77.69 101 PHE A C 1
ATOM 724 O O . PHE A 1 101 ? 25.068 1.859 -9.227 1.00 77.69 101 PHE A O 1
ATOM 731 N N . LYS A 1 102 ? 26.977 2.746 -8.447 1.00 64.81 102 LYS A N 1
ATOM 732 C CA . LYS A 1 102 ? 27.586 2.876 -9.773 1.00 64.81 102 LYS A CA 1
ATOM 733 C C . LYS A 1 102 ? 27.922 1.475 -10.273 1.00 64.81 102 LYS A C 1
ATOM 735 O O . LYS A 1 102 ? 28.678 0.760 -9.620 1.00 64.81 102 LYS A O 1
ATOM 740 N N . SER A 1 103 ? 27.394 1.101 -11.436 1.00 60.59 103 SER A N 1
ATOM 741 C CA . SER A 1 103 ? 27.874 -0.077 -12.156 1.00 60.59 103 SER A CA 1
ATOM 742 C C . SER A 1 103 ? 29.358 0.134 -12.452 1.00 60.59 103 SER A C 1
ATOM 744 O O . SER A 1 103 ? 29.702 0.948 -13.310 1.00 60.59 103 SER A O 1
ATOM 746 N N . SER A 1 104 ? 30.237 -0.560 -11.726 1.00 58.06 104 SER A N 1
ATOM 747 C CA . SER A 1 104 ? 31.622 -0.726 -12.159 1.00 58.06 104 SER A CA 1
ATOM 748 C C . SER A 1 104 ? 31.557 -1.482 -13.479 1.00 58.06 104 SER A C 1
ATOM 750 O O . SER A 1 104 ? 31.109 -2.626 -13.502 1.00 58.06 104 SER A O 1
ATOM 752 N N . LYS A 1 105 ? 31.887 -0.804 -14.576 1.00 48.50 105 LYS A N 1
ATOM 753 C CA . LYS A 1 105 ? 32.241 -1.494 -15.816 1.00 48.50 105 LYS A CA 1
ATOM 754 C C . LYS A 1 105 ? 33.597 -2.165 -15.651 1.00 48.50 105 LYS A C 1
ATOM 756 O O . LYS A 1 105 ? 34.393 -1.648 -14.833 1.00 48.50 105 LYS A O 1
#